Protein AF-A0A9D6ZZE9-F1 (afdb_monomer)

Secondary structure (DSSP, 8-state):
-PPP-EE-TTT--EE---HHHHT-TTTTS--SSHHHHHHHHHTTGGG-----HHHHH-EEE-TTT--EEE--HHHHHH-S---SSHHHHHHHHHHHHHHHHHHHHHHHHHHHS---TTT--------S-S--------

Sequence (138 aa):
MLPSNAKCHYCGNLFHRSPSELKRKDVKHAYCSRECYDRARRAGIAAQRQPVEWATENQIPCDYCGKLIHKTPSKLRDHKHHFCSAQCMGYFSRANNLSTLHEIRDDLIEQVNGTCQICTASQKSDNRRRTSRCASWG

Mean predicted aligned error: 17.86 Å

Structure (mmCIF, N/CA/C/O backbone):
data_AF-A0A9D6ZZE9-F1
#
_entry.id   AF-A0A9D6ZZE9-F1
#
loop_
_atom_site.group_PDB
_atom_site.id
_atom_site.type_symbol
_atom_site.label_atom_id
_atom_site.label_alt_id
_atom_site.label_comp_id
_atom_site.label_asym_id
_atom_site.label_entity_id
_atom_site.label_seq_id
_atom_site.pdbx_PDB_ins_code
_atom_site.Cartn_x
_atom_site.Cartn_y
_atom_site.Cartn_z
_atom_site.occupancy
_atom_site.B_iso_or_equiv
_atom_site.auth_seq_id
_atom_site.auth_comp_id
_atom_site.auth_asym_id
_atom_site.auth_atom_id
_atom_site.pdbx_PDB_model_num
ATOM 1 N N . MET A 1 1 ? -9.451 -0.517 39.971 1.00 69.44 1 MET A N 1
ATOM 2 C CA . MET A 1 1 ? -9.256 -1.023 38.592 1.00 69.44 1 MET A CA 1
ATOM 3 C C . MET A 1 1 ? -10.367 -0.452 37.728 1.00 69.44 1 MET A C 1
ATOM 5 O O . MET A 1 1 ? -11.501 -0.446 38.187 1.00 69.44 1 MET A O 1
ATOM 9 N N . LEU A 1 2 ? -10.056 0.089 36.548 1.00 79.88 2 LEU A N 1
ATOM 10 C CA . LEU A 1 2 ? -11.082 0.632 35.651 1.00 79.88 2 LEU A CA 1
ATOM 11 C C . LEU A 1 2 ? -11.777 -0.513 34.895 1.00 79.88 2 LEU A C 1
ATOM 13 O O . LEU A 1 2 ? -11.100 -1.479 34.531 1.00 79.88 2 LEU A O 1
ATOM 17 N N . PRO A 1 3 ? -13.098 -0.434 34.657 1.00 88.06 3 PRO A N 1
ATOM 18 C CA . PRO A 1 3 ? -13.817 -1.468 33.923 1.00 88.06 3 PRO A CA 1
ATOM 19 C C . PRO A 1 3 ? -13.323 -1.526 32.475 1.00 88.06 3 PRO A C 1
ATOM 21 O O . PRO A 1 3 ? -13.091 -0.498 31.843 1.00 88.06 3 PRO A O 1
ATOM 24 N N . SER A 1 4 ? -13.161 -2.729 31.930 1.00 90.19 4 SER A N 1
ATOM 25 C CA . SER A 1 4 ? -12.799 -2.870 30.518 1.00 90.19 4 SER A CA 1
ATOM 26 C C . SER A 1 4 ? -13.966 -2.444 29.629 1.00 90.19 4 SER A C 1
ATOM 28 O O . SER A 1 4 ? -15.103 -2.840 29.870 1.00 90.19 4 SER A O 1
ATOM 30 N N . ASN A 1 5 ? -13.685 -1.652 28.597 1.00 91.00 5 ASN A N 1
ATOM 31 C CA . ASN A 1 5 ? -14.695 -1.099 27.686 1.00 91.00 5 ASN A CA 1
ATOM 32 C C . ASN A 1 5 ? -14.287 -1.172 26.203 1.00 91.00 5 ASN A C 1
ATOM 34 O O . ASN A 1 5 ? -14.990 -0.650 25.342 1.00 91.00 5 ASN A O 1
ATOM 38 N N . ALA A 1 6 ? -13.160 -1.816 25.894 1.00 88.75 6 ALA A N 1
ATOM 39 C CA . ALA A 1 6 ? -12.682 -2.033 24.537 1.00 88.75 6 ALA A CA 1
ATOM 40 C C . ALA A 1 6 ? -12.082 -3.437 24.389 1.00 88.75 6 ALA A C 1
ATOM 42 O O . ALA A 1 6 ? -11.483 -3.981 25.319 1.00 88.75 6 ALA A O 1
ATOM 43 N N . LYS A 1 7 ? -12.210 -4.008 23.187 1.00 90.75 7 LYS A N 1
ATOM 44 C CA . LYS A 1 7 ? -11.599 -5.285 22.802 1.00 90.75 7 LYS A CA 1
ATOM 45 C C . LYS A 1 7 ? -10.433 -5.029 21.853 1.00 90.75 7 LYS A C 1
ATOM 47 O O . LYS A 1 7 ? -10.574 -4.285 20.883 1.00 90.75 7 LYS A O 1
ATOM 52 N N . CYS A 1 8 ? -9.278 -5.632 22.123 1.00 89.81 8 CYS A N 1
ATOM 53 C CA . CYS A 1 8 ? -8.119 -5.532 21.242 1.00 89.81 8 CYS A CA 1
ATOM 54 C C . CYS A 1 8 ? -8.393 -6.251 19.915 1.00 89.81 8 CYS A C 1
ATOM 56 O O . CYS A 1 8 ? -8.698 -7.441 19.904 1.00 89.81 8 CYS A O 1
ATOM 58 N N . HIS A 1 9 ? -8.218 -5.554 18.795 1.00 87.56 9 HIS A N 1
ATOM 59 C CA . HIS A 1 9 ? -8.451 -6.096 17.455 1.00 87.56 9 HIS A CA 1
ATOM 60 C C . HIS A 1 9 ? -7.388 -7.123 17.019 1.00 87.56 9 HIS A C 1
ATOM 62 O O . HIS A 1 9 ? -7.606 -7.871 16.076 1.00 87.56 9 HIS A O 1
ATOM 68 N N . TYR A 1 10 ? -6.235 -7.164 17.701 1.00 88.88 10 TYR A N 1
ATOM 69 C CA . TYR A 1 10 ? -5.158 -8.115 17.410 1.00 88.88 10 TYR A CA 1
ATOM 70 C C . TYR A 1 10 ? -5.242 -9.391 18.257 1.00 88.88 10 TYR A C 1
ATOM 72 O O . TYR A 1 10 ? -5.319 -10.483 17.712 1.00 88.88 10 TYR A O 1
ATOM 80 N N . CYS A 1 11 ? -5.217 -9.266 19.589 1.00 90.75 11 CYS A N 1
ATOM 81 C CA . CYS A 1 11 ? -5.169 -10.417 20.501 1.00 90.75 11 CYS A CA 1
ATOM 82 C C . CYS A 1 11 ? -6.511 -10.754 21.165 1.00 90.75 11 CYS A C 1
ATOM 84 O O . CYS A 1 11 ? -6.609 -11.768 21.843 1.00 90.75 11 CYS A O 1
ATOM 86 N N . G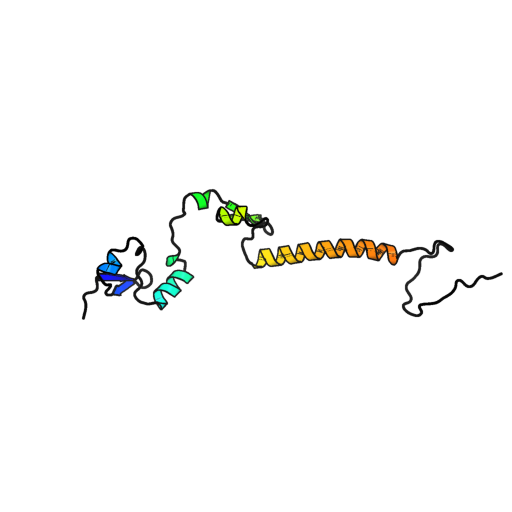LY A 1 12 ? -7.534 -9.906 21.026 1.00 88.44 12 GLY A N 1
ATOM 87 C CA . GLY A 1 12 ? -8.847 -10.125 21.637 1.00 88.44 12 GLY A CA 1
ATOM 88 C C . GLY A 1 12 ? -8.967 -9.745 23.116 1.00 88.44 12 GLY A C 1
ATOM 89 O O . GLY A 1 12 ? -10.084 -9.761 23.628 1.00 88.44 12 GLY A O 1
ATOM 90 N N . ASN A 1 13 ? -7.877 -9.356 23.788 1.00 93.56 13 ASN A N 1
ATOM 91 C CA . ASN A 1 13 ? -7.909 -8.978 25.205 1.00 93.56 13 ASN A CA 1
ATOM 92 C C . ASN A 1 13 ? -8.808 -7.763 25.466 1.00 93.56 13 ASN A C 1
ATOM 94 O O . ASN A 1 13 ? -8.817 -6.799 24.691 1.00 93.56 13 ASN A O 1
ATOM 98 N N . LEU A 1 14 ? -9.523 -7.805 26.590 1.00 92.50 14 LEU A N 1
ATOM 99 C CA . LEU A 1 14 ? -10.322 -6.692 27.092 1.00 92.50 14 LEU A CA 1
ATOM 100 C C . LEU A 1 14 ? -9.429 -5.691 27.828 1.00 92.50 14 LEU A C 1
ATOM 102 O O . LEU A 1 14 ? -8.529 -6.078 28.571 1.00 92.50 14 LEU A O 1
ATOM 106 N N . PHE A 1 15 ? -9.660 -4.403 27.588 1.00 92.94 15 PHE A N 1
ATOM 107 C CA . PHE A 1 15 ? -8.904 -3.326 28.221 1.00 92.94 15 PHE A CA 1
ATOM 108 C C . PHE A 1 15 ? -9.743 -2.048 28.342 1.00 92.94 15 PHE A C 1
ATOM 110 O O . PHE A 1 15 ? -10.815 -1.926 27.743 1.00 92.94 15 PHE A O 1
ATOM 117 N N . HIS A 1 16 ? -9.270 -1.097 29.147 1.00 92.56 16 HIS A N 1
ATOM 118 C CA . HIS A 1 16 ? -9.927 0.194 29.342 1.00 92.56 16 HIS A CA 1
ATOM 119 C C . HIS A 1 16 ? -9.355 1.269 28.401 1.00 92.56 16 HIS A C 1
ATOM 121 O O . HIS A 1 16 ? -8.139 1.419 28.270 1.00 92.56 16 HIS A O 1
ATOM 127 N N . ARG A 1 17 ? -10.246 2.054 27.798 1.00 89.19 17 ARG A N 1
ATOM 128 C CA . ARG A 1 17 ? -10.004 3.287 27.034 1.00 89.19 17 ARG A CA 1
ATOM 129 C C . ARG A 1 17 ? -10.789 4.429 27.662 1.00 89.19 17 ARG A C 1
ATOM 131 O O . ARG A 1 17 ? -11.880 4.221 28.189 1.00 89.19 17 ARG A O 1
ATOM 138 N N . SER A 1 18 ? -10.281 5.650 27.562 1.00 89.06 18 SER A N 1
ATOM 139 C CA . SER A 1 18 ? -11.055 6.810 28.008 1.00 89.06 18 SER A CA 1
ATOM 140 C C . SER A 1 18 ? -12.298 7.023 27.119 1.00 89.06 18 SER A C 1
ATOM 142 O O . SER A 1 18 ? -12.248 6.756 25.913 1.00 89.06 18 SER A O 1
ATOM 144 N N . PRO A 1 19 ? -13.418 7.550 27.654 1.00 87.12 19 PRO A N 1
ATOM 145 C CA . PRO A 1 19 ? -14.612 7.843 26.852 1.00 87.12 19 PRO A CA 1
ATOM 146 C C . PRO A 1 19 ? -14.334 8.765 25.656 1.00 87.12 19 PRO A C 1
ATOM 148 O O . PRO A 1 19 ? -14.941 8.617 24.597 1.00 87.12 19 PRO A O 1
ATOM 151 N N . SER A 1 20 ? -13.389 9.698 25.802 1.00 86.25 20 SER A N 1
ATOM 152 C CA . SER A 1 20 ? -12.961 10.604 24.731 1.00 86.25 20 SER A CA 1
ATOM 153 C C . SER A 1 20 ? -12.253 9.885 23.582 1.00 86.25 20 SER A C 1
ATOM 155 O O . SER A 1 20 ? -12.361 10.327 22.442 1.00 86.25 20 SER A O 1
ATOM 157 N N . GLU A 1 21 ? -11.547 8.782 23.851 1.00 83.94 21 GLU A N 1
ATOM 158 C CA . GLU A 1 21 ? -10.950 7.948 22.803 1.00 83.94 21 GLU A CA 1
ATOM 159 C C . GLU A 1 21 ? -12.009 7.136 22.060 1.00 83.94 21 GLU A C 1
ATOM 161 O O . GLU A 1 21 ? -11.971 7.080 20.837 1.00 83.94 21 GLU A O 1
ATOM 166 N N . LEU A 1 22 ? -12.984 6.562 22.771 1.00 82.00 22 LEU A N 1
ATOM 167 C CA . LEU A 1 22 ? -14.057 5.773 22.151 1.00 82.00 22 LEU A CA 1
ATOM 168 C C . LEU A 1 22 ? -14.957 6.603 21.228 1.00 82.00 22 LEU A C 1
ATOM 170 O O . LEU A 1 22 ? -15.498 6.081 20.258 1.00 82.00 22 LEU A O 1
ATOM 174 N N . LYS A 1 23 ? -15.111 7.900 21.511 1.00 81.94 23 LYS A N 1
ATOM 175 C CA . LYS A 1 23 ? -15.911 8.820 20.690 1.00 81.94 23 LYS A CA 1
ATOM 176 C C . LYS A 1 23 ? -15.247 9.203 19.367 1.00 81.94 23 LYS A C 1
ATOM 178 O O . LYS A 1 23 ? -15.911 9.812 18.525 1.00 81.94 23 LYS A O 1
ATOM 183 N N . ARG A 1 24 ? -13.956 8.911 19.166 1.00 77.94 24 ARG A N 1
ATOM 184 C CA . ARG A 1 24 ? -13.294 9.308 17.922 1.00 77.94 24 ARG A CA 1
ATOM 185 C C . ARG A 1 24 ? -13.684 8.355 16.788 1.00 77.94 24 ARG A C 1
ATOM 187 O O . ARG A 1 24 ? -13.570 7.137 16.906 1.00 77.94 24 ARG A O 1
ATOM 194 N N . LYS A 1 25 ? -14.153 8.920 15.672 1.00 63.44 25 LYS A N 1
ATOM 195 C CA . LYS A 1 25 ? -14.656 8.170 14.501 1.00 63.44 25 LYS A CA 1
ATOM 196 C C . LYS A 1 25 ? -13.582 7.303 13.820 1.00 63.44 25 LYS A C 1
ATOM 198 O O . LYS A 1 25 ?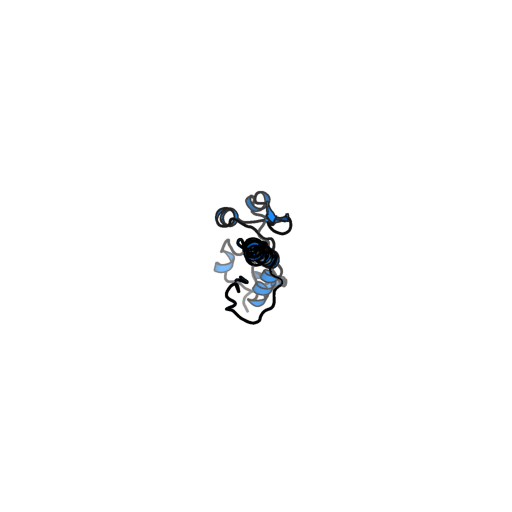 -13.909 6.411 13.044 1.00 63.44 25 LYS A O 1
ATOM 203 N N . ASP A 1 26 ? -12.311 7.567 14.100 1.00 63.59 26 ASP A N 1
ATOM 204 C CA . ASP A 1 26 ? -11.125 6.879 13.586 1.00 63.59 26 ASP A CA 1
ATOM 205 C C . ASP A 1 26 ? -10.726 5.626 14.388 1.00 63.59 26 ASP A C 1
ATOM 207 O O . ASP A 1 26 ? -9.875 4.863 13.924 1.00 63.59 26 ASP A O 1
ATOM 211 N N . VAL A 1 27 ? -11.367 5.326 15.529 1.00 62.78 27 VAL A N 1
ATOM 212 C CA . VAL A 1 27 ? -11.098 4.093 16.300 1.00 62.78 27 VAL A CA 1
ATOM 213 C C . VAL A 1 27 ? -11.816 2.884 15.683 1.00 62.78 27 VAL A C 1
ATOM 215 O O . VAL A 1 27 ? -12.545 2.157 16.348 1.00 62.78 27 VAL A O 1
ATOM 218 N N . LYS A 1 28 ? -11.600 2.628 14.386 1.00 67.12 28 LYS A N 1
ATOM 219 C CA . LYS A 1 28 ? -12.022 1.361 13.755 1.00 67.12 28 LYS A CA 1
ATOM 220 C C . LYS A 1 28 ? -11.285 0.158 14.348 1.00 67.12 28 LYS A C 1
ATOM 222 O O . LYS A 1 28 ? -11.833 -0.938 14.384 1.00 67.12 28 LYS A O 1
ATOM 227 N N . HIS A 1 29 ? -10.059 0.362 14.839 1.00 75.44 29 HIS A N 1
ATOM 228 C CA . HIS A 1 29 ? -9.238 -0.698 15.418 1.00 75.44 29 HIS A CA 1
ATOM 229 C C . HIS A 1 29 ? -8.593 -0.238 16.729 1.00 75.44 29 HIS A C 1
ATOM 231 O O . HIS A 1 29 ? -7.670 0.577 16.736 1.00 75.44 29 HIS A O 1
ATOM 237 N N . ALA A 1 30 ? -9.075 -0.779 17.848 1.00 87.31 30 ALA A N 1
ATOM 238 C CA . ALA A 1 30 ? -8.504 -0.555 19.171 1.00 87.31 30 ALA A CA 1
ATOM 239 C C . ALA A 1 30 ? -7.446 -1.625 19.488 1.00 87.31 30 ALA A C 1
ATOM 241 O O . ALA A 1 30 ? -7.667 -2.815 19.268 1.00 87.31 30 ALA A O 1
ATOM 242 N N . TYR A 1 31 ? -6.307 -1.211 20.049 1.00 90.69 31 TYR A N 1
ATOM 243 C CA . TYR A 1 31 ? -5.229 -2.111 20.472 1.00 90.69 31 TYR A CA 1
ATOM 244 C C . TYR A 1 31 ? -4.893 -1.879 21.943 1.00 90.69 31 TYR A C 1
ATOM 246 O O . TYR A 1 31 ? -4.833 -0.724 22.376 1.00 90.69 31 TYR A O 1
ATOM 254 N N . CYS A 1 32 ? -4.675 -2.969 22.686 1.00 91.88 32 CYS A N 1
ATOM 255 C CA . CYS A 1 32 ? -4.356 -2.927 24.116 1.00 91.88 32 CYS A CA 1
ATOM 256 C C . CYS A 1 32 ? -2.906 -2.510 24.402 1.00 91.88 32 CYS A C 1
ATOM 258 O O . CYS A 1 32 ? -2.596 -2.102 25.513 1.00 91.88 32 CYS A O 1
ATOM 260 N N . SER A 1 33 ? -2.013 -2.613 23.413 1.00 92.31 33 SER A N 1
ATOM 261 C CA . SER A 1 33 ? -0.611 -2.214 23.534 1.00 92.31 33 SER A CA 1
ATOM 262 C C . SER A 1 33 ? -0.038 -1.767 22.192 1.00 92.31 33 SER A C 1
ATOM 264 O O . SER A 1 33 ? -0.567 -2.092 21.121 1.00 92.31 33 SER A O 1
ATOM 266 N N . ARG A 1 34 ? 1.088 -1.045 22.252 1.00 91.19 34 ARG A N 1
ATOM 267 C CA . ARG A 1 34 ? 1.855 -0.663 21.062 1.00 91.19 34 ARG A CA 1
ATOM 268 C C . ARG A 1 34 ? 2.322 -1.886 20.271 1.00 91.19 34 ARG A C 1
ATOM 270 O O . ARG A 1 34 ? 2.247 -1.885 19.048 1.00 91.19 34 ARG A O 1
ATOM 277 N N . GLU A 1 35 ? 2.708 -2.952 20.961 1.00 94.19 35 GLU A N 1
ATOM 278 C CA . GLU A 1 35 ? 3.109 -4.205 20.320 1.00 94.19 35 GLU A CA 1
ATOM 279 C C . GLU A 1 35 ? 1.973 -4.845 19.520 1.00 94.19 35 GLU A C 1
ATOM 281 O O . GLU A 1 35 ? 2.188 -5.276 18.389 1.00 94.19 35 GLU A O 1
ATOM 286 N N . CYS A 1 36 ? 0.754 -4.877 20.071 1.00 91.75 36 CYS A N 1
ATOM 287 C CA . CYS A 1 36 ? -0.413 -5.395 19.356 1.00 91.75 36 CYS A CA 1
ATOM 288 C C . CYS A 1 36 ? -0.714 -4.571 18.100 1.00 91.75 36 CYS A C 1
ATOM 290 O O . CYS A 1 36 ? -1.022 -5.146 17.058 1.00 91.75 36 CYS A O 1
ATOM 292 N N . TYR A 1 37 ? -0.572 -3.244 18.173 1.00 89.62 37 TYR A N 1
ATOM 293 C CA . TYR A 1 37 ? -0.682 -2.376 17.000 1.00 89.62 37 TYR A CA 1
ATOM 294 C C . TYR A 1 37 ? 0.382 -2.706 15.943 1.00 89.62 37 TYR A C 1
ATOM 296 O O . TYR A 1 37 ? 0.060 -2.876 14.767 1.00 89.62 37 TYR A O 1
ATOM 304 N N . ASP A 1 38 ? 1.647 -2.840 16.346 1.00 90.00 38 ASP A N 1
ATOM 305 C CA . ASP A 1 38 ? 2.742 -3.110 15.413 1.00 90.00 38 ASP A CA 1
ATOM 306 C C . ASP A 1 38 ? 2.626 -4.490 14.757 1.00 90.00 38 ASP A C 1
ATOM 308 O O . ASP A 1 38 ? 2.848 -4.615 13.549 1.00 90.00 38 ASP A O 1
ATOM 312 N N . ARG A 1 39 ? 2.209 -5.512 15.513 1.00 88.25 39 ARG A N 1
ATOM 313 C CA . ARG A 1 39 ? 1.927 -6.844 14.962 1.00 88.25 39 ARG A CA 1
ATOM 314 C C . ARG A 1 39 ? 0.725 -6.821 14.022 1.00 88.25 39 ARG A C 1
ATOM 316 O O . ARG A 1 39 ? 0.829 -7.346 12.918 1.00 88.25 39 ARG A O 1
ATOM 323 N N . ALA A 1 40 ? -0.366 -6.149 14.392 1.00 86.75 40 ALA A N 1
ATOM 324 C CA . ALA A 1 40 ? -1.528 -5.989 13.518 1.00 86.75 40 ALA A CA 1
ATOM 325 C C . ALA A 1 40 ? -1.187 -5.257 12.215 1.00 86.75 40 ALA A C 1
ATOM 327 O O . ALA A 1 40 ? -1.690 -5.618 11.153 1.00 86.75 40 ALA A O 1
ATOM 328 N N . ARG A 1 41 ? -0.310 -4.249 12.274 1.00 84.75 41 ARG A N 1
ATOM 329 C CA . ARG A 1 41 ? 0.187 -3.531 11.095 1.00 84.75 41 ARG A CA 1
ATOM 330 C C . ARG A 1 41 ? 1.000 -4.438 10.176 1.00 84.75 41 ARG A C 1
ATOM 332 O O . ARG A 1 41 ? 0.768 -4.421 8.972 1.00 84.75 41 ARG A O 1
ATOM 339 N N . ARG A 1 42 ? 1.915 -5.243 10.726 1.00 81.94 42 ARG A N 1
ATOM 340 C CA . ARG A 1 42 ? 2.727 -6.196 9.942 1.00 81.94 42 ARG A CA 1
ATOM 341 C C . ARG A 1 42 ? 1.891 -7.331 9.353 1.00 81.94 42 ARG A C 1
ATOM 343 O O . ARG A 1 42 ? 2.123 -7.715 8.217 1.00 81.94 42 ARG A O 1
ATOM 350 N N . ALA A 1 43 ? 0.910 -7.824 10.105 1.00 79.50 43 ALA A N 1
ATOM 351 C CA . ALA A 1 43 ? -0.012 -8.870 9.669 1.00 79.50 43 ALA A CA 1
ATOM 352 C C . ALA A 1 43 ? -1.085 -8.370 8.681 1.00 79.50 43 ALA A C 1
ATOM 354 O O . ALA A 1 43 ? -1.953 -9.138 8.282 1.00 79.50 43 ALA A O 1
ATOM 355 N N . GLY A 1 44 ? -1.092 -7.078 8.328 1.00 77.69 44 GLY A N 1
ATOM 356 C CA . GLY A 1 44 ? -2.097 -6.490 7.439 1.00 77.69 44 GLY A CA 1
ATOM 357 C C . GLY A 1 44 ? -3.486 -6.309 8.066 1.00 77.69 44 GLY A C 1
ATOM 358 O O .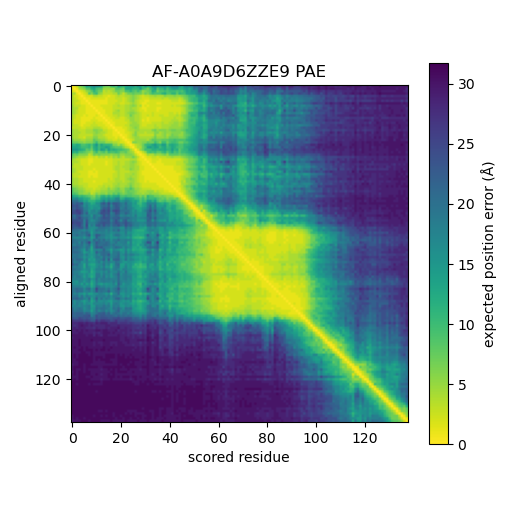 GLY A 1 44 ? -4.363 -5.742 7.428 1.00 77.69 44 GLY A O 1
ATOM 359 N N . ILE A 1 45 ? -3.690 -6.699 9.328 1.00 75.12 45 ILE A N 1
ATOM 360 C CA . ILE A 1 45 ? -4.956 -6.556 10.068 1.00 75.12 45 ILE A CA 1
ATOM 361 C C . ILE A 1 45 ? -5.307 -5.075 10.266 1.00 75.12 45 ILE A C 1
ATOM 363 O O . ILE A 1 45 ? -6.446 -4.674 10.059 1.00 75.12 45 ILE A O 1
ATOM 367 N N . ALA A 1 46 ? -4.320 -4.238 10.609 1.00 64.12 46 ALA A N 1
ATOM 368 C CA . ALA A 1 46 ? -4.521 -2.788 10.724 1.00 64.12 46 ALA A CA 1
ATOM 369 C C . ALA A 1 46 ? -4.693 -2.100 9.356 1.00 64.12 46 ALA A C 1
ATOM 371 O O . ALA A 1 46 ? -5.105 -0.943 9.288 1.00 64.12 46 ALA A O 1
ATOM 372 N N . ALA A 1 47 ? -4.326 -2.801 8.280 1.00 59.88 47 ALA A N 1
ATOM 373 C CA . ALA A 1 47 ? -4.391 -2.338 6.904 1.00 59.88 47 ALA A CA 1
ATOM 374 C C . ALA A 1 47 ? -5.599 -2.902 6.143 1.00 59.88 47 ALA A C 1
ATOM 376 O O . ALA A 1 47 ? -5.725 -2.583 4.961 1.00 59.88 47 ALA A O 1
ATOM 377 N N . GLN A 1 48 ? -6.502 -3.656 6.798 1.00 57.47 48 GLN A N 1
ATOM 378 C CA . GLN A 1 48 ? -7.839 -3.985 6.284 1.00 57.47 48 GLN A CA 1
ATOM 379 C C . GLN A 1 48 ? -8.694 -2.709 6.200 1.00 57.47 48 GLN A C 1
ATOM 381 O O . GLN A 1 48 ? -9.724 -2.539 6.849 1.00 57.47 48 GLN A O 1
ATOM 386 N N . ARG A 1 49 ? -8.245 -1.758 5.384 1.00 54.75 49 ARG A N 1
ATOM 387 C 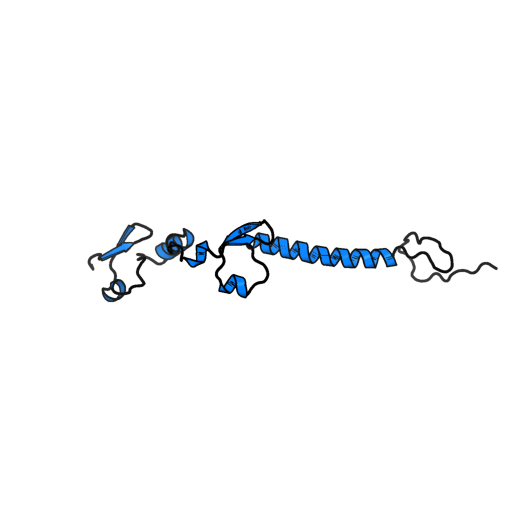CA . ARG A 1 49 ? -9.118 -0.777 4.768 1.00 54.75 49 ARG A CA 1
ATOM 388 C C . ARG A 1 49 ? -9.963 -1.571 3.786 1.00 54.75 49 ARG A C 1
ATOM 390 O O . ARG A 1 49 ? -9.415 -2.361 3.019 1.00 54.75 49 ARG A O 1
ATOM 397 N N . GLN A 1 50 ? -11.279 -1.377 3.814 1.00 52.94 50 GLN A N 1
ATOM 398 C CA . GLN A 1 50 ? -12.081 -1.811 2.677 1.00 52.94 50 GLN A CA 1
ATOM 399 C C . GLN A 1 50 ? -11.439 -1.251 1.401 1.00 52.94 50 GLN A C 1
ATOM 401 O O . GLN A 1 50 ? -10.942 -0.115 1.457 1.00 52.94 50 GLN A O 1
ATOM 406 N N . PRO A 1 51 ? -11.392 -2.028 0.303 1.00 51.66 51 PRO A N 1
ATOM 407 C CA . PRO A 1 51 ? -10.949 -1.513 -0.979 1.00 51.66 51 PRO A CA 1
ATOM 408 C C . PRO A 1 51 ? -11.724 -0.230 -1.247 1.00 51.66 51 PRO A C 1
ATOM 410 O O . PRO A 1 51 ? -12.946 -0.230 -1.357 1.00 51.66 51 PRO A O 1
ATOM 413 N N . VAL A 1 52 ? -11.010 0.886 -1.235 1.00 58.22 52 VAL A N 1
ATOM 414 C CA . VAL A 1 52 ? -11.549 2.152 -1.712 1.00 58.22 52 VAL A CA 1
ATOM 415 C C . VAL A 1 52 ? -11.831 1.957 -3.194 1.00 58.22 52 VAL A C 1
ATOM 417 O O . VAL A 1 52 ? -11.024 1.342 -3.879 1.00 58.22 52 VAL A O 1
ATOM 420 N N . GLU A 1 53 ? -12.980 2.418 -3.668 1.00 54.84 53 GLU A N 1
ATOM 421 C CA . GLU A 1 53 ? -13.524 2.106 -4.999 1.00 54.84 53 GLU A CA 1
ATOM 422 C C . GLU A 1 53 ? -12.502 2.318 -6.135 1.00 54.84 53 GLU A C 1
ATOM 424 O O . GLU A 1 53 ? -12.335 1.462 -7.002 1.00 54.84 53 GLU A O 1
ATOM 429 N N . TRP A 1 54 ? -11.684 3.373 -6.033 1.00 57.75 54 TRP A N 1
ATOM 430 C CA . TRP A 1 54 ? -10.601 3.667 -6.979 1.00 57.75 54 TRP A CA 1
ATOM 431 C C . TRP A 1 54 ? -9.495 2.601 -7.035 1.00 57.75 54 TRP A C 1
ATOM 433 O O . TRP A 1 54 ? -8.766 2.524 -8.023 1.00 57.75 54 TRP A O 1
ATOM 443 N N . ALA A 1 55 ? -9.304 1.794 -5.988 1.00 57.88 55 ALA A N 1
ATOM 444 C CA . ALA A 1 55 ? -8.262 0.772 -5.962 1.00 57.88 55 ALA A CA 1
ATOM 445 C C . ALA A 1 55 ? -8.526 -0.297 -7.024 1.00 57.88 55 ALA A C 1
ATOM 447 O O . ALA A 1 55 ? -7.576 -0.755 -7.650 1.00 57.88 55 ALA A O 1
ATOM 448 N N . THR A 1 56 ? -9.787 -0.646 -7.277 1.00 61.41 56 THR A N 1
ATOM 449 C CA . THR A 1 56 ? -10.157 -1.645 -8.288 1.00 61.41 56 THR A CA 1
ATOM 450 C C . THR A 1 56 ? -9.882 -1.148 -9.709 1.00 61.41 56 THR A C 1
ATOM 452 O O . THR A 1 56 ? -9.419 -1.928 -10.535 1.00 61.41 56 THR A O 1
ATOM 455 N N . GLU A 1 57 ? -10.091 0.145 -9.967 1.00 69.56 57 GLU A N 1
ATOM 456 C CA . GLU A 1 57 ? -9.920 0.780 -11.284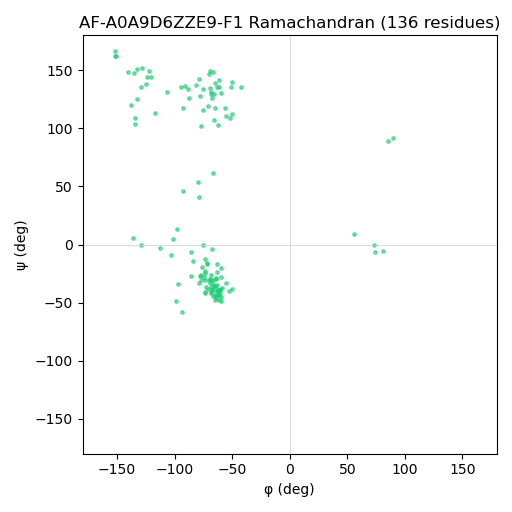 1.00 69.56 57 GLU A CA 1
ATOM 457 C C . GLU A 1 57 ? -8.446 1.030 -11.654 1.00 69.56 57 GLU A C 1
ATOM 459 O O . GLU A 1 57 ? -8.063 0.948 -12.816 1.00 69.56 57 GLU A O 1
ATOM 464 N N . ASN A 1 58 ? -7.575 1.261 -10.667 1.00 76.69 58 ASN A N 1
ATOM 465 C CA . ASN A 1 58 ? -6.166 1.615 -10.889 1.00 76.69 58 ASN A CA 1
ATOM 466 C C . ASN A 1 58 ? -5.223 0.396 -10.900 1.00 76.69 58 ASN A C 1
ATOM 468 O O . ASN A 1 58 ? -4.171 0.397 -10.243 1.00 76.69 58 ASN A O 1
ATOM 472 N N . GLN A 1 59 ? -5.614 -0.658 -11.621 1.00 85.25 59 GLN A N 1
ATOM 473 C CA . GLN A 1 59 ? -4.744 -1.799 -11.903 1.00 85.25 59 GLN A CA 1
ATOM 474 C C . GLN A 1 59 ? -3.924 -1.547 -13.161 1.00 85.25 59 GLN A C 1
ATOM 476 O O . GLN A 1 59 ? -4.463 -1.286 -14.231 1.00 85.25 59 GLN A O 1
ATOM 481 N N . ILE A 1 60 ? -2.611 -1.680 -13.035 1.00 89.06 60 ILE A N 1
ATOM 482 C CA . ILE A 1 60 ? -1.678 -1.562 -14.152 1.00 89.06 60 ILE A CA 1
ATOM 483 C C . ILE A 1 60 ? -0.681 -2.723 -14.125 1.00 89.06 60 ILE A C 1
ATOM 485 O O . ILE A 1 60 ? -0.394 -3.257 -13.048 1.00 89.06 60 ILE A O 1
ATOM 489 N N . PRO A 1 61 ? -0.144 -3.153 -15.275 1.00 92.50 61 PRO A N 1
ATOM 490 C CA . PRO A 1 61 ? 0.903 -4.163 -15.302 1.00 92.50 61 PRO A CA 1
ATOM 491 C C . PRO A 1 61 ? 2.214 -3.596 -14.741 1.00 92.50 61 PRO A C 1
ATOM 493 O O . PRO A 1 61 ? 2.534 -2.423 -14.905 1.00 92.50 61 PRO A O 1
ATOM 496 N N . CYS A 1 62 ? 3.000 -4.443 -14.084 1.00 92.38 62 CYS A N 1
ATOM 497 C CA . CYS A 1 62 ? 4.368 -4.113 -13.707 1.00 92.38 62 CYS A CA 1
ATOM 498 C C . CYS A 1 62 ? 5.261 -4.004 -14.953 1.00 92.38 62 CYS A C 1
ATOM 500 O O . CYS A 1 62 ? 5.357 -4.974 -15.701 1.00 92.38 62 CYS A O 1
ATOM 502 N N . ASP A 1 63 ? 6.015 -2.910 -15.095 1.00 92.12 63 ASP A N 1
ATOM 503 C CA . ASP A 1 63 ? 6.905 -2.658 -16.247 1.00 92.12 63 ASP A CA 1
ATOM 504 C C . ASP A 1 63 ? 8.004 -3.716 -16.455 1.00 92.12 63 ASP A C 1
ATOM 506 O O . ASP A 1 63 ? 8.569 -3.814 -17.537 1.00 92.12 63 ASP A O 1
ATOM 510 N N . TYR A 1 64 ? 8.338 -4.500 -15.424 1.00 91.38 64 TYR A N 1
ATOM 511 C CA . TYR A 1 64 ? 9.364 -5.542 -15.521 1.00 91.38 64 TYR A CA 1
ATOM 512 C C . TYR A 1 64 ? 8.784 -6.947 -15.729 1.00 91.38 64 TYR A C 1
ATOM 514 O O . TYR A 1 64 ? 9.252 -7.683 -16.587 1.00 91.38 64 TYR A O 1
ATOM 522 N N . CYS A 1 65 ? 7.793 -7.351 -14.924 1.00 92.12 65 CYS A N 1
ATOM 523 C CA . CYS A 1 65 ? 7.287 -8.732 -14.927 1.00 92.12 65 CYS A CA 1
ATOM 524 C C . CYS A 1 65 ? 5.851 -8.892 -15.445 1.00 92.12 65 CYS A C 1
ATOM 526 O O . CYS A 1 65 ? 5.341 -10.010 -15.457 1.00 92.12 65 CYS A O 1
ATOM 528 N N . GLY A 1 66 ? 5.162 -7.803 -15.792 1.00 91.00 66 GLY A N 1
ATOM 529 C CA . GLY A 1 66 ? 3.797 -7.823 -16.330 1.00 91.00 66 GLY A CA 1
ATOM 530 C C . GLY A 1 66 ? 2.683 -8.117 -15.318 1.00 91.00 66 GLY A C 1
ATOM 531 O O . GLY A 1 66 ? 1.510 -8.002 -15.660 1.00 91.00 66 GLY A O 1
ATOM 532 N N . LYS A 1 67 ? 3.002 -8.459 -14.061 1.00 90.75 67 LYS A N 1
ATOM 533 C CA . LYS A 1 67 ? 1.984 -8.730 -13.028 1.00 90.75 67 LYS A CA 1
ATOM 534 C C . LYS A 1 67 ? 1.117 -7.500 -12.766 1.00 90.75 67 LYS A C 1
ATOM 536 O O . LYS A 1 67 ? 1.660 -6.412 -12.579 1.00 90.75 67 LYS A O 1
ATOM 541 N N . LEU A 1 68 ? -0.199 -7.693 -12.679 1.00 89.88 68 LEU A N 1
ATOM 542 C CA . LEU A 1 68 ? -1.140 -6.633 -12.324 1.00 89.88 68 LEU A CA 1
ATOM 543 C C . LEU A 1 68 ? -0.910 -6.167 -10.887 1.00 89.88 68 LEU A C 1
ATOM 545 O O . LEU A 1 68 ? -0.817 -6.971 -9.956 1.00 89.88 68 LEU A O 1
ATOM 549 N N . ILE A 1 69 ? -0.795 -4.853 -10.724 1.00 89.50 69 ILE A N 1
ATOM 550 C CA . ILE A 1 69 ? -0.587 -4.198 -9.441 1.00 89.50 69 ILE A CA 1
ATOM 551 C C . ILE A 1 69 ? -1.490 -2.990 -9.298 1.00 89.50 69 ILE A C 1
ATOM 553 O O . ILE A 1 69 ? -1.759 -2.266 -10.250 1.00 89.50 69 ILE A O 1
ATOM 557 N N . HIS A 1 70 ? -1.885 -2.735 -8.058 1.00 87.31 70 HIS A N 1
ATOM 558 C CA . HIS A 1 70 ? -2.625 -1.538 -7.704 1.00 87.31 70 HIS A CA 1
ATOM 559 C C . HIS A 1 70 ? -1.662 -0.404 -7.357 1.00 87.31 70 HIS A C 1
ATOM 561 O O . HIS A 1 70 ? -0.724 -0.582 -6.565 1.00 87.31 70 HIS A O 1
ATOM 567 N N . LYS A 1 71 ? -1.918 0.783 -7.907 1.00 84.56 71 LYS A N 1
ATOM 568 C CA . LYS A 1 71 ? -1.240 2.026 -7.519 1.00 84.56 71 LYS A CA 1
ATOM 569 C C . LYS A 1 71 ? -2.269 3.101 -7.204 1.00 84.56 71 LYS A C 1
ATOM 571 O O . LYS A 1 71 ? -3.384 3.087 -7.705 1.00 84.56 71 LYS A O 1
ATOM 576 N N . THR A 1 72 ? -1.898 4.035 -6.334 1.00 83.50 72 THR A N 1
ATOM 577 C CA . THR A 1 72 ? -2.723 5.222 -6.098 1.00 83.50 72 THR A CA 1
ATOM 578 C C . THR A 1 72 ? -2.698 6.123 -7.339 1.00 83.50 72 THR A C 1
ATOM 580 O O . THR A 1 72 ? -1.655 6.188 -7.995 1.00 83.50 72 THR A O 1
ATOM 583 N N . PRO A 1 73 ? -3.769 6.888 -7.627 1.00 84.31 73 PRO A N 1
ATOM 584 C CA . PRO A 1 73 ? -3.802 7.819 -8.758 1.00 84.31 73 PRO A CA 1
ATOM 585 C C . PRO A 1 73 ? -2.618 8.792 -8.773 1.00 84.31 73 PRO A C 1
ATOM 587 O O . PRO A 1 73 ? -2.004 9.024 -9.810 1.00 84.31 73 PRO A O 1
ATOM 590 N N . SER A 1 74 ? -2.220 9.304 -7.601 1.00 85.44 74 SER A N 1
ATOM 591 C CA . SER A 1 74 ? -1.032 10.158 -7.495 1.00 85.44 74 SER A CA 1
ATOM 592 C C . SER A 1 74 ? 0.234 9.434 -7.948 1.00 85.44 74 SER A C 1
ATOM 594 O O . SER A 1 74 ? 1.032 10.000 -8.678 1.00 85.44 74 SER A O 1
ATOM 596 N N . LYS A 1 75 ? 0.407 8.157 -7.585 1.00 85.88 75 LYS A N 1
ATOM 597 C CA . LYS A 1 75 ? 1.583 7.384 -7.996 1.00 85.88 75 LYS A CA 1
ATOM 598 C C . LYS A 1 75 ? 1.601 7.058 -9.484 1.00 85.88 75 LYS A C 1
ATOM 600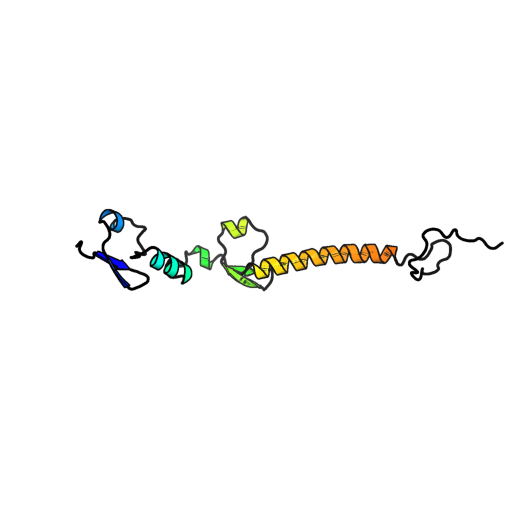 O O . LYS A 1 75 ? 2.698 6.952 -10.015 1.00 85.88 75 LYS A O 1
ATOM 605 N N . LEU A 1 76 ? 0.438 6.909 -10.117 1.00 87.50 76 LEU A N 1
ATOM 606 C CA . LEU A 1 76 ? 0.324 6.746 -11.569 1.00 87.50 76 LEU A CA 1
ATOM 607 C C . LEU A 1 76 ? 0.718 8.021 -12.317 1.00 87.50 76 LEU A C 1
ATOM 609 O O . LEU A 1 76 ? 1.401 7.956 -13.328 1.00 87.50 76 LEU A O 1
ATOM 613 N N . ARG A 1 77 ? 0.337 9.188 -11.792 1.00 87.38 77 ARG A N 1
ATOM 614 C CA . ARG A 1 77 ? 0.693 10.478 -12.394 1.00 87.38 77 ARG A CA 1
ATOM 615 C C . ARG A 1 77 ? 2.163 10.848 -12.183 1.00 87.38 77 ARG A C 1
ATOM 617 O O . ARG A 1 77 ? 2.790 11.388 -13.086 1.00 87.38 77 ARG A O 1
ATOM 624 N N . ASP A 1 78 ? 2.703 10.588 -10.993 1.00 90.75 78 ASP A N 1
ATOM 625 C CA . ASP A 1 78 ? 4.016 11.110 -10.592 1.00 90.75 78 ASP A CA 1
ATOM 626 C C . ASP A 1 78 ? 5.196 10.243 -11.085 1.00 90.75 78 ASP A C 1
ATOM 628 O O . ASP A 1 78 ? 6.348 10.671 -11.022 1.00 90.75 78 ASP A O 1
ATOM 632 N N . HIS A 1 79 ? 4.948 9.012 -11.546 1.00 88.94 79 HIS A N 1
ATOM 633 C CA . HIS A 1 79 ? 5.999 8.084 -11.965 1.00 88.94 79 HIS A CA 1
ATOM 634 C C . HIS A 1 79 ? 5.722 7.511 -13.353 1.00 88.94 79 HIS A C 1
ATOM 636 O O . HIS A 1 79 ? 4.628 7.043 -13.619 1.00 88.94 79 HIS A O 1
ATOM 642 N N . LYS A 1 80 ? 6.754 7.467 -14.203 1.00 88.44 80 LYS A N 1
ATOM 643 C CA . LYS A 1 80 ? 6.679 6.865 -15.544 1.00 88.44 80 LYS A CA 1
ATOM 644 C C . LYS A 1 80 ? 6.649 5.331 -15.524 1.00 88.44 80 LYS A C 1
ATOM 646 O O . LYS A 1 80 ? 6.081 4.727 -16.420 1.00 88.44 80 LYS A O 1
ATOM 651 N N . HIS A 1 81 ? 7.291 4.722 -14.525 1.00 91.50 81 HIS A N 1
ATOM 652 C CA . HIS A 1 81 ? 7.425 3.270 -14.397 1.00 91.50 81 HIS A CA 1
ATOM 653 C C . HIS A 1 81 ? 6.891 2.781 -13.054 1.00 91.50 81 HIS A C 1
ATOM 655 O O . HIS A 1 81 ? 7.063 3.425 -12.009 1.00 91.50 81 HIS A O 1
ATOM 661 N N . HIS A 1 82 ? 6.285 1.601 -13.067 1.00 93.44 82 HIS A N 1
ATOM 662 C CA . HIS A 1 82 ? 5.565 1.020 -11.954 1.00 93.44 82 HIS A CA 1
ATOM 663 C C . HIS A 1 82 ? 5.954 -0.441 -11.724 1.00 93.44 82 HIS A C 1
ATOM 665 O O . HIS A 1 82 ? 5.847 -1.322 -12.573 1.00 93.44 82 HIS A O 1
ATOM 671 N N . PHE A 1 83 ? 6.373 -0.723 -10.491 1.00 94.00 83 PHE A N 1
ATOM 672 C CA . PHE A 1 83 ? 6.902 -2.033 -10.128 1.00 94.00 83 PHE A CA 1
ATOM 673 C C . PHE A 1 83 ? 6.094 -2.695 -9.018 1.00 94.00 83 PHE A C 1
ATOM 675 O O . PHE A 1 83 ? 5.621 -2.024 -8.087 1.00 94.00 83 PHE A O 1
ATOM 682 N N . CYS A 1 84 ? 5.968 -4.023 -9.104 1.00 90.38 84 CYS A N 1
ATOM 683 C CA . CYS A 1 84 ? 5.331 -4.833 -8.068 1.00 90.38 84 CYS A CA 1
ATOM 684 C C . CYS A 1 84 ? 6.204 -4.985 -6.819 1.00 90.38 84 CYS A C 1
ATOM 686 O O . CYS A 1 84 ? 5.684 -5.205 -5.730 1.00 90.38 84 CYS A O 1
ATOM 688 N N . SER A 1 85 ? 7.525 -4.844 -6.958 1.00 90.88 85 SER A N 1
ATOM 689 C CA . SER A 1 85 ? 8.482 -4.942 -5.859 1.00 90.88 85 SER A CA 1
ATOM 690 C C . SER A 1 85 ? 9.737 -4.108 -6.123 1.00 90.88 85 SER A C 1
ATOM 692 O O . SER A 1 85 ? 10.050 -3.769 -7.267 1.00 90.88 85 SER A O 1
ATOM 694 N N . ALA A 1 86 ? 10.493 -3.823 -5.059 1.00 90.31 86 ALA A N 1
ATOM 695 C CA . ALA A 1 86 ? 11.810 -3.190 -5.161 1.00 90.31 86 ALA A CA 1
ATOM 696 C C . ALA A 1 86 ? 12.799 -4.028 -5.995 1.00 90.31 86 ALA A C 1
ATOM 698 O O . ALA A 1 86 ? 13.671 -3.479 -6.658 1.00 90.31 86 ALA A O 1
ATOM 699 N N . GLN A 1 87 ? 12.628 -5.354 -6.021 1.00 93.25 87 GLN A N 1
ATOM 700 C CA . GLN A 1 87 ? 13.433 -6.245 -6.860 1.00 93.25 87 GLN A CA 1
ATOM 701 C C . GLN A 1 87 ? 13.185 -5.989 -8.350 1.00 93.25 87 GLN A C 1
ATOM 703 O O . GLN A 1 87 ? 14.140 -5.818 -9.098 1.00 93.25 87 GLN A O 1
ATOM 708 N N . CYS A 1 88 ? 11.918 -5.895 -8.773 1.00 92.19 88 CYS A N 1
ATOM 709 C CA . CYS A 1 88 ? 11.562 -5.598 -10.165 1.00 92.19 88 CYS A CA 1
ATOM 710 C C . CYS A 1 88 ? 12.099 -4.237 -10.618 1.00 92.19 88 CYS A C 1
ATOM 712 O O . CYS A 1 88 ? 12.613 -4.123 -11.725 1.00 92.19 88 CYS A O 1
ATOM 714 N N . MET A 1 89 ? 12.047 -3.234 -9.737 1.00 92.31 89 MET A N 1
ATOM 715 C CA . MET A 1 89 ? 12.677 -1.935 -9.982 1.00 92.31 89 MET A CA 1
ATOM 716 C C . MET A 1 89 ? 14.192 -2.080 -10.187 1.00 92.31 89 MET A C 1
ATOM 718 O O . MET A 1 89 ? 14.729 -1.578 -11.167 1.00 92.31 89 MET A O 1
ATOM 722 N N . GLY A 1 90 ? 14.877 -2.812 -9.303 1.00 91.12 90 GLY A N 1
ATOM 723 C CA . GLY A 1 90 ? 16.319 -3.041 -9.411 1.00 91.12 90 GLY A CA 1
ATOM 724 C C . GLY A 1 90 ? 16.722 -3.789 -10.684 1.00 91.12 90 GLY A C 1
ATOM 725 O O . GLY A 1 90 ? 17.718 -3.430 -11.312 1.00 91.12 90 GLY A O 1
ATOM 726 N N . TYR A 1 91 ? 15.949 -4.797 -11.099 1.00 91.00 91 TYR A N 1
ATOM 727 C CA . TYR A 1 91 ? 16.189 -5.503 -12.360 1.00 91.00 91 TYR A CA 1
ATOM 728 C C . TYR A 1 91 ? 15.989 -4.596 -13.571 1.00 91.00 91 TYR A C 1
ATOM 730 O O . TYR A 1 91 ? 16.850 -4.562 -14.446 1.00 91.00 91 TYR A O 1
ATOM 738 N N . PHE A 1 92 ? 14.914 -3.808 -13.582 1.00 89.38 92 PHE A N 1
ATOM 739 C CA . PHE A 1 92 ? 14.652 -2.837 -14.638 1.00 89.38 92 PHE A CA 1
ATOM 740 C C . PHE A 1 92 ? 15.780 -1.801 -14.757 1.00 89.38 92 PHE A C 1
ATOM 742 O O . PHE A 1 92 ? 16.271 -1.546 -15.855 1.00 89.38 92 PHE A O 1
ATOM 749 N N . SER A 1 93 ? 16.261 -1.250 -13.638 1.00 86.12 93 SER A N 1
ATOM 750 C CA . SER A 1 93 ? 17.391 -0.312 -13.643 1.00 86.12 93 SER A CA 1
ATOM 751 C C . SER A 1 93 ? 18.680 -0.949 -14.167 1.00 86.12 93 SER A C 1
ATOM 753 O O . SER A 1 93 ? 19.426 -0.304 -14.896 1.00 86.12 93 SER A O 1
ATOM 755 N N . ARG A 1 94 ? 18.962 -2.213 -13.829 1.00 84.38 94 ARG A N 1
ATOM 756 C CA . ARG A 1 94 ? 20.148 -2.925 -14.337 1.00 84.38 94 ARG A CA 1
ATOM 757 C C . ARG A 1 94 ? 20.050 -3.212 -15.832 1.00 84.38 94 ARG A C 1
ATOM 759 O O . ARG A 1 94 ? 21.032 -3.014 -16.535 1.00 84.38 94 ARG A O 1
ATOM 766 N N . ALA A 1 95 ? 18.878 -3.631 -16.307 1.00 78.56 95 ALA A N 1
ATOM 767 C CA . ALA A 1 95 ? 18.637 -3.880 -17.724 1.00 78.56 95 ALA A CA 1
ATOM 768 C C . ALA A 1 95 ? 18.824 -2.604 -18.564 1.00 78.56 95 ALA A C 1
ATOM 770 O O . ALA A 1 95 ? 19.515 -2.644 -19.576 1.00 78.56 95 ALA A O 1
ATOM 771 N N . ASN A 1 96 ? 18.305 -1.461 -18.100 1.00 71.50 96 ASN A N 1
ATOM 772 C CA . ASN A 1 96 ? 18.472 -0.179 -18.797 1.00 71.50 96 ASN A CA 1
ATOM 773 C C . ASN A 1 96 ? 19.916 0.351 -18.776 1.00 71.50 96 ASN A C 1
ATOM 775 O O . ASN A 1 96 ? 20.337 1.010 -19.718 1.00 71.50 96 ASN A O 1
ATOM 779 N N . ASN A 1 97 ? 20.697 0.054 -17.733 1.00 63.72 97 ASN A N 1
ATOM 780 C CA . ASN A 1 97 ? 22.126 0.390 -17.722 1.00 63.72 97 ASN A CA 1
ATOM 781 C C . ASN A 1 97 ? 22.951 -0.523 -18.649 1.00 63.72 97 ASN A C 1
ATOM 783 O O . ASN A 1 97 ? 24.041 -0.148 -19.073 1.00 63.72 97 ASN A O 1
ATOM 787 N N . LEU A 1 98 ? 22.450 -1.721 -18.970 1.00 57.81 98 LEU A N 1
ATOM 788 C CA . LEU A 1 98 ? 23.116 -2.644 -19.888 1.00 57.81 98 LEU A CA 1
ATOM 789 C C . LEU A 1 98 ? 22.892 -2.253 -21.356 1.00 57.81 98 LEU A C 1
ATOM 791 O O . LEU A 1 98 ? 23.803 -2.414 -22.164 1.00 57.81 98 LEU A O 1
ATOM 795 N N . SER A 1 99 ? 21.731 -1.683 -21.701 1.00 55.06 99 SER A N 1
ATOM 796 C CA . SER A 1 99 ? 21.487 -1.145 -23.049 1.00 55.06 99 SER A CA 1
ATOM 797 C C . SER A 1 99 ? 22.416 0.023 -23.394 1.00 55.06 99 SER A C 1
ATOM 799 O O . SER A 1 99 ? 22.902 0.084 -24.516 1.00 55.06 99 SER A O 1
ATOM 801 N N . THR A 1 100 ? 22.777 0.873 -22.425 1.00 55.03 100 THR A N 1
ATOM 802 C CA . THR A 1 100 ? 23.756 1.958 -22.641 1.00 55.03 100 THR A CA 1
ATOM 803 C C . THR A 1 100 ? 25.176 1.429 -22.880 1.00 55.03 100 THR A C 1
ATOM 805 O O . THR A 1 100 ? 25.974 2.068 -23.555 1.00 55.03 100 THR A O 1
ATOM 808 N N . LEU A 1 101 ? 25.509 0.239 -22.363 1.00 54.06 101 LEU A N 1
ATOM 809 C CA . LEU A 1 101 ? 26.800 -0.410 -22.620 1.00 54.06 101 LEU A CA 1
ATOM 810 C C . LEU A 1 101 ? 26.875 -1.071 -24.002 1.00 54.06 101 LEU A C 1
ATOM 812 O O . LEU A 1 101 ? 27.976 -1.199 -24.531 1.00 54.06 101 LEU A O 1
ATOM 816 N N . HIS A 1 102 ? 25.750 -1.491 -24.593 1.00 54.62 102 HIS A N 1
ATOM 817 C CA . HIS A 1 102 ? 25.743 -2.000 -25.969 1.00 54.62 102 HIS A CA 1
ATOM 818 C C . HIS A 1 102 ? 25.966 -0.889 -26.998 1.00 54.62 102 HIS A C 1
ATOM 820 O O . HIS A 1 102 ? 26.752 -1.102 -27.913 1.00 54.62 102 HIS A O 1
ATOM 826 N N . GLU A 1 103 ? 25.408 0.306 -26.792 1.00 52.59 103 GLU A N 1
ATOM 827 C CA . GLU A 1 103 ? 25.685 1.462 -27.663 1.00 52.59 103 GLU A CA 1
ATOM 828 C C . GLU A 1 103 ? 27.177 1.854 -27.627 1.00 52.59 103 GLU A C 1
ATOM 830 O O . GLU A 1 103 ? 27.787 2.085 -28.665 1.00 52.59 103 GLU A O 1
ATOM 835 N N . ILE A 1 104 ? 27.822 1.801 -26.453 1.00 56.81 104 ILE A N 1
ATOM 836 C CA . ILE A 1 104 ? 29.275 2.037 -26.320 1.00 56.81 104 ILE A CA 1
ATOM 837 C C . ILE A 1 104 ? 30.104 0.898 -26.949 1.00 56.81 104 ILE A C 1
ATOM 839 O O . ILE A 1 104 ? 31.232 1.111 -27.400 1.00 56.81 104 ILE A O 1
ATOM 843 N N . ARG A 1 105 ? 29.579 -0.334 -26.962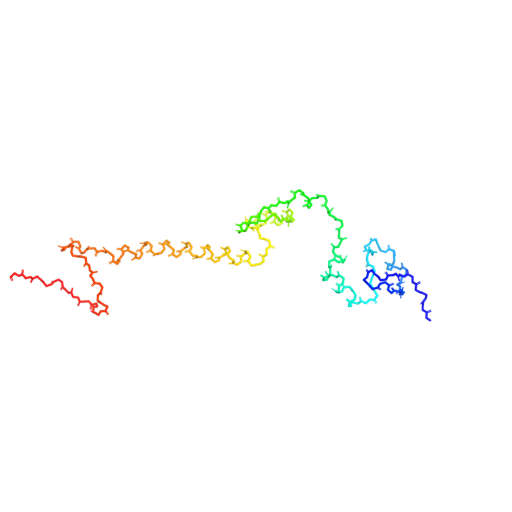 1.00 53.78 105 ARG A N 1
ATOM 844 C CA . ARG A 1 105 ? 30.275 -1.500 -27.517 1.00 53.78 105 ARG A CA 1
ATOM 845 C C . ARG A 1 105 ? 30.324 -1.451 -29.043 1.00 53.78 105 ARG A C 1
ATOM 847 O O . ARG A 1 105 ? 31.360 -1.822 -29.587 1.00 53.78 105 ARG A O 1
ATOM 854 N N . ASP A 1 106 ? 29.276 -0.971 -29.703 1.00 54.34 106 ASP A N 1
ATOM 855 C CA . ASP A 1 106 ? 29.268 -0.821 -31.162 1.00 54.34 106 ASP A CA 1
ATOM 856 C C . ASP A 1 106 ? 30.250 0.284 -31.616 1.00 54.34 106 ASP A C 1
ATOM 858 O O . ASP A 1 106 ? 31.066 0.035 -32.506 1.00 54.34 106 ASP A O 1
ATOM 862 N N . ASP A 1 107 ? 30.323 1.415 -30.899 1.00 52.16 107 ASP A N 1
ATOM 863 C CA . ASP A 1 107 ? 31.306 2.490 -31.155 1.00 52.16 107 ASP A CA 1
ATOM 864 C C . ASP A 1 107 ? 32.773 2.059 -30.912 1.00 52.16 107 ASP A C 1
ATOM 866 O O . ASP A 1 107 ? 33.696 2.466 -31.625 1.00 52.16 107 ASP A O 1
ATOM 870 N N . LEU A 1 108 ? 33.030 1.210 -29.906 1.00 53.78 108 LEU A N 1
ATOM 871 C CA . LEU A 1 108 ? 34.375 0.674 -29.631 1.00 53.78 108 LEU A CA 1
ATOM 872 C C . LEU A 1 108 ? 34.801 -0.410 -30.635 1.00 53.78 108 LEU A C 1
ATOM 874 O O . LEU A 1 108 ? 35.999 -0.573 -30.883 1.00 53.78 108 LEU A O 1
ATOM 878 N N . ILE A 1 109 ? 33.854 -1.147 -31.223 1.00 55.19 109 ILE A N 1
ATOM 879 C CA . ILE A 1 109 ? 34.138 -2.160 -32.250 1.00 55.19 109 ILE A CA 1
ATOM 880 C C . ILE A 1 109 ? 34.611 -1.499 -33.558 1.00 55.19 109 ILE A C 1
ATOM 882 O O . ILE A 1 109 ? 35.504 -2.046 -34.214 1.00 55.19 109 ILE A O 1
ATOM 886 N N . GLU A 1 110 ? 34.118 -0.305 -33.906 1.00 51.59 110 GLU A N 1
ATOM 887 C CA . GLU A 1 110 ? 34.594 0.441 -35.084 1.00 51.59 110 GLU A CA 1
ATOM 888 C C . GLU A 1 110 ? 36.047 0.928 -34.948 1.00 51.59 110 GLU A C 1
ATOM 890 O O . GLU A 1 110 ? 36.804 0.905 -35.921 1.00 51.59 110 GLU A O 1
ATOM 895 N N . GLN A 1 111 ? 36.493 1.290 -33.741 1.00 51.50 111 GLN A N 1
ATOM 896 C CA . GLN A 1 111 ? 37.874 1.744 -33.515 1.00 51.50 111 GLN A CA 1
ATOM 897 C C . GLN A 1 111 ? 38.898 0.600 -33.488 1.00 51.50 111 GLN A C 1
ATOM 899 O O . GLN A 1 111 ? 40.071 0.814 -33.800 1.00 51.50 111 GLN A O 1
ATOM 904 N N . VAL A 1 112 ? 38.474 -0.618 -33.135 1.00 53.81 112 VAL A N 1
ATOM 905 C CA . VAL A 1 112 ? 39.348 -1.805 -33.097 1.00 53.81 112 VAL A CA 1
ATOM 906 C C . VAL A 1 112 ? 39.438 -2.492 -34.467 1.00 53.81 112 VAL A C 1
ATOM 908 O O . VAL A 1 112 ? 40.470 -3.080 -34.786 1.00 53.81 112 VAL A O 1
ATOM 911 N N . ASN A 1 113 ? 38.414 -2.360 -35.316 1.00 55.00 113 ASN A N 1
ATOM 912 C CA . ASN A 1 113 ? 38.375 -2.964 -36.654 1.00 55.00 113 ASN A CA 1
ATOM 913 C C . ASN A 1 113 ? 38.761 -2.005 -37.792 1.00 55.00 113 ASN A C 1
ATOM 915 O O . ASN A 1 113 ? 38.570 -2.329 -38.965 1.00 55.00 113 ASN A O 1
ATOM 919 N N . GLY A 1 114 ? 39.336 -0.844 -37.471 1.00 53.94 114 GLY A N 1
ATOM 920 C CA . GLY A 1 114 ? 39.850 0.091 -38.464 1.00 53.94 114 GLY A CA 1
ATOM 921 C C . GLY A 1 114 ? 40.988 -0.525 -39.281 1.00 53.94 114 GLY A C 1
ATOM 922 O O . GLY A 1 114 ? 42.135 -0.599 -38.835 1.00 53.94 114 GLY A O 1
ATOM 923 N N . THR A 1 115 ? 40.695 -0.946 -40.511 1.00 55.09 115 THR A N 1
ATOM 924 C CA . THR A 1 115 ? 41.724 -1.178 -41.528 1.00 55.09 115 THR A CA 1
ATOM 925 C C . THR A 1 115 ? 42.471 0.128 -41.766 1.00 55.09 115 THR A C 1
ATOM 927 O O . THR A 1 115 ? 41.852 1.171 -41.984 1.00 55.09 115 THR A O 1
ATOM 930 N N . CYS A 1 116 ? 43.802 0.088 -41.742 1.00 49.41 116 CYS A N 1
ATOM 931 C CA . CYS A 1 116 ? 44.615 1.258 -42.061 1.00 49.41 116 CYS A CA 1
ATOM 932 C C . CYS A 1 116 ? 44.241 1.779 -43.460 1.00 49.41 116 CYS A C 1
ATOM 934 O O . CYS A 1 116 ? 44.443 1.065 -44.437 1.00 49.41 116 CYS A O 1
ATOM 936 N N . GLN A 1 117 ? 43.734 3.009 -43.590 1.00 52.91 117 GLN A N 1
ATOM 937 C CA . GLN A 1 117 ? 43.286 3.551 -44.888 1.00 52.91 117 GLN A CA 1
ATOM 938 C C . GLN A 1 117 ? 44.419 3.784 -45.904 1.00 52.91 117 GLN A C 1
ATOM 940 O O . GLN A 1 117 ? 44.162 4.140 -47.047 1.00 52.91 117 GLN A O 1
ATOM 945 N N . ILE A 1 118 ? 45.670 3.558 -45.495 1.00 52.69 118 ILE A N 1
ATOM 946 C CA . ILE A 1 118 ? 46.857 3.668 -46.347 1.00 52.69 118 ILE A CA 1
ATOM 947 C C . ILE A 1 118 ? 47.282 2.294 -46.890 1.00 52.69 118 ILE A C 1
ATOM 949 O O . ILE A 1 118 ? 47.763 2.212 -48.014 1.00 52.69 118 ILE A O 1
ATOM 953 N N . CYS A 1 119 ? 47.113 1.208 -46.123 1.00 54.97 119 CYS A N 1
ATOM 954 C CA . CYS A 1 119 ? 47.606 -0.125 -46.510 1.00 54.97 119 CYS A CA 1
ATOM 955 C C . CYS A 1 119 ? 46.572 -1.261 -46.433 1.00 54.97 119 CYS A C 1
ATOM 957 O O . CYS A 1 119 ? 46.892 -2.402 -46.750 1.00 54.97 119 CYS A O 1
ATOM 959 N N . THR A 1 120 ? 45.330 -0.980 -46.032 1.00 54.31 120 THR A N 1
ATOM 960 C CA . THR A 1 120 ? 44.179 -1.908 -45.946 1.00 54.31 120 THR A CA 1
ATOM 961 C C . THR A 1 120 ? 44.369 -3.175 -45.099 1.00 54.31 120 THR A C 1
ATOM 963 O O . THR A 1 120 ? 43.497 -4.036 -45.076 1.00 54.31 120 THR A O 1
ATOM 966 N N . ALA A 1 121 ? 45.461 -3.299 -44.340 1.00 55.34 121 ALA A N 1
ATOM 967 C CA . ALA A 1 121 ? 45.667 -4.432 -43.443 1.00 55.34 121 ALA A CA 1
ATOM 968 C C . ALA A 1 121 ? 44.789 -4.319 -42.180 1.00 55.34 121 ALA A C 1
ATOM 970 O O . ALA A 1 121 ? 44.736 -3.260 -41.543 1.00 55.34 121 ALA A O 1
ATOM 971 N N . SER A 1 122 ? 44.128 -5.417 -41.793 1.00 54.09 122 SER A N 1
ATOM 972 C CA . SER A 1 122 ? 43.436 -5.533 -40.504 1.00 54.09 122 SER A CA 1
ATOM 973 C C . SER A 1 122 ? 44.463 -5.631 -39.376 1.00 54.09 122 SER A C 1
ATOM 975 O O . SER A 1 122 ? 45.277 -6.556 -39.343 1.00 54.09 122 SER A O 1
ATOM 977 N N . GLN A 1 123 ? 44.440 -4.671 -38.453 1.00 54.44 123 GLN A N 1
ATOM 978 C CA . GLN A 1 123 ? 45.339 -4.645 -37.302 1.00 54.44 123 GLN A CA 1
ATOM 979 C C . GLN A 1 123 ? 45.023 -5.836 -36.385 1.00 54.44 123 GLN A C 1
ATOM 981 O O . GLN A 1 123 ? 44.005 -5.848 -35.698 1.00 54.44 123 GLN A O 1
ATOM 986 N N . LYS A 1 124 ? 45.886 -6.858 -36.353 1.00 45.38 124 LYS A N 1
ATOM 987 C CA . LYS A 1 124 ? 45.858 -7.832 -35.256 1.00 45.38 124 LYS A CA 1
ATOM 988 C C . LYS A 1 124 ? 46.485 -7.160 -34.043 1.00 45.38 124 LYS A C 1
ATOM 990 O O . LYS A 1 124 ? 47.655 -6.796 -34.070 1.00 45.38 124 LYS A O 1
ATOM 995 N N . SER A 1 125 ? 45.676 -6.971 -33.010 1.00 50.84 125 SER A N 1
ATOM 996 C CA . SER A 1 125 ? 46.049 -6.366 -31.737 1.00 50.84 125 SER A CA 1
ATOM 997 C C . SER A 1 125 ? 47.296 -7.026 -31.134 1.00 50.84 125 SER A C 1
ATOM 999 O O . SER A 1 125 ? 47.211 -8.145 -30.627 1.00 50.84 125 SER A O 1
ATOM 1001 N N . ASP A 1 126 ? 48.428 -6.323 -31.124 1.00 45.09 126 ASP A N 1
ATOM 1002 C CA . ASP A 1 126 ? 49.521 -6.604 -30.194 1.00 45.09 126 ASP A CA 1
ATOM 1003 C C . ASP A 1 126 ? 49.712 -5.379 -29.292 1.00 45.09 126 ASP A C 1
ATOM 1005 O O . ASP A 1 126 ? 50.037 -4.278 -29.736 1.00 45.09 126 ASP A O 1
ATOM 1009 N N . ASN A 1 127 ? 49.419 -5.556 -28.004 1.00 50.88 127 ASN A N 1
ATOM 1010 C CA . ASN A 1 127 ? 49.316 -4.499 -26.998 1.00 50.88 127 ASN A CA 1
ATOM 1011 C C . ASN A 1 127 ? 50.694 -4.029 -26.489 1.00 50.88 127 ASN A C 1
ATOM 1013 O O . ASN A 1 127 ? 50.897 -3.820 -25.289 1.00 50.88 127 ASN A O 1
ATOM 1017 N N . ARG A 1 128 ? 51.680 -3.881 -27.381 1.00 44.84 128 ARG A N 1
ATOM 1018 C CA . ARG A 1 128 ? 52.973 -3.265 -27.060 1.00 44.84 128 ARG A CA 1
ATOM 1019 C C . ARG A 1 128 ? 53.411 -2.333 -28.181 1.00 44.84 128 ARG A C 1
ATOM 1021 O O . ARG A 1 128 ? 53.728 -2.771 -29.276 1.00 44.84 128 ARG A O 1
ATOM 1028 N N . ARG A 1 129 ? 53.581 -1.066 -27.790 1.00 43.22 129 ARG A N 1
ATOM 1029 C CA . ARG A 1 129 ? 54.145 0.079 -28.531 1.00 43.22 129 ARG A CA 1
ATOM 1030 C C . ARG A 1 129 ? 53.121 0.893 -29.326 1.00 43.22 129 ARG A C 1
ATOM 1032 O O . ARG A 1 129 ? 52.928 0.727 -30.522 1.00 43.22 129 ARG A O 1
ATOM 1039 N N . ARG A 1 130 ? 52.596 1.928 -28.656 1.00 48.25 130 ARG A N 1
ATOM 1040 C CA . ARG A 1 130 ? 52.381 3.221 -29.323 1.00 48.25 130 ARG A CA 1
ATOM 1041 C C . ARG A 1 130 ? 53.697 3.613 -30.004 1.00 48.25 130 ARG A C 1
ATOM 1043 O O . ARG A 1 130 ? 54.754 3.531 -29.384 1.00 48.25 130 ARG A O 1
ATOM 1050 N N . THR A 1 131 ? 53.601 4.088 -31.239 1.00 51.19 131 THR A N 1
ATOM 1051 C CA . THR A 1 131 ? 54.693 4.468 -32.152 1.00 51.19 131 THR A CA 1
ATOM 1052 C C . THR A 1 131 ? 55.287 3.318 -32.975 1.00 51.19 131 THR A C 1
ATOM 1054 O O . THR A 1 131 ? 56.304 2.717 -32.654 1.00 51.19 131 THR A O 1
ATOM 1057 N N . SER A 1 132 ? 54.696 3.088 -34.143 1.00 43.50 132 SER A N 1
ATOM 1058 C CA . SER A 1 132 ? 55.459 2.632 -35.300 1.00 43.50 132 SER A CA 1
ATOM 1059 C C . SER A 1 132 ? 55.026 3.459 -36.503 1.00 43.50 132 SER A C 1
ATOM 1061 O O . SER A 1 132 ? 53.931 3.288 -37.036 1.00 43.50 132 SER A O 1
ATOM 1063 N N . ARG A 1 133 ? 55.894 4.408 -36.878 1.00 44.03 133 ARG A N 1
ATOM 1064 C CA . ARG A 1 133 ? 55.927 5.036 -38.204 1.00 44.03 133 ARG A CA 1
ATOM 1065 C C . ARG A 1 133 ? 55.725 3.951 -39.262 1.00 44.03 133 ARG A C 1
ATOM 1067 O O . ARG A 1 133 ? 56.371 2.909 -39.183 1.00 44.03 133 ARG A O 1
ATOM 1074 N N . CYS A 1 134 ? 54.880 4.221 -40.254 1.00 41.09 134 CYS A N 1
ATOM 1075 C CA . CYS A 1 134 ? 54.878 3.457 -41.495 1.00 41.09 134 CYS A CA 1
A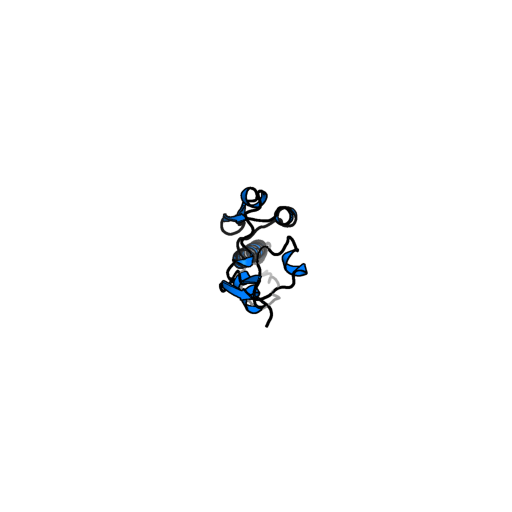TOM 1076 C C . CYS A 1 134 ? 56.303 3.505 -42.067 1.00 41.09 134 CYS A C 1
ATOM 1078 O O . CYS A 1 134 ? 56.788 4.577 -42.422 1.00 41.09 134 CYS A O 1
ATOM 1080 N N . ALA A 1 135 ? 57.000 2.371 -42.058 1.00 43.44 135 ALA A N 1
ATOM 1081 C CA . ALA A 1 135 ? 58.300 2.242 -42.692 1.00 43.44 135 ALA A CA 1
ATOM 1082 C C . ALA A 1 135 ? 58.066 2.111 -44.199 1.00 43.44 135 ALA A C 1
ATOM 1084 O O . ALA A 1 135 ? 57.638 1.063 -44.679 1.00 43.44 135 ALA A O 1
ATOM 1085 N N . SER A 1 136 ? 58.290 3.204 -44.920 1.00 37.66 136 SER A N 1
ATOM 1086 C CA . SER A 1 136 ? 58.340 3.237 -46.377 1.00 37.66 136 SER A CA 1
ATOM 1087 C C . SER A 1 136 ? 59.537 2.407 -46.843 1.00 37.66 136 SER A C 1
ATOM 1089 O O . SER A 1 136 ? 60.671 2.741 -46.509 1.00 37.66 136 SER A O 1
ATOM 1091 N N . TRP A 1 137 ? 59.293 1.329 -47.584 1.00 35.81 137 TRP A N 1
ATOM 1092 C CA . TRP A 1 137 ? 60.337 0.654 -48.353 1.00 35.81 137 TRP A CA 1
ATOM 1093 C C . TRP A 1 137 ? 60.338 1.246 -49.761 1.00 35.81 137 TRP A C 1
ATOM 1095 O O . TRP A 1 137 ? 59.334 1.158 -50.468 1.00 35.81 137 TRP A O 1
ATOM 1105 N N . GLY A 1 138 ? 61.455 1.871 -50.120 1.00 34.75 138 GLY A N 1
ATOM 1106 C CA . GLY A 1 138 ? 61.830 2.319 -51.455 1.00 34.75 138 GLY A CA 1
ATOM 1107 C C . GLY A 1 138 ? 63.344 2.302 -51.534 1.00 34.75 138 GLY A C 1
ATOM 1108 O O . GLY A 1 138 ? 63.954 2.859 -50.593 1.00 34.75 138 GLY A O 1
#

Radius of gyration: 32.75 Å; Cα contacts (8 Å, |Δi|>4): 116; chains: 1; bounding box: 78×22×90 Å

Nearest PDB structures (foldseek):
  5edv-assembly3_B  TM=2.499E-01  e=1.871E+00  Homo sapiens

Solvent-accessible surface area (backbone atoms only — not comparable to full-atom values): 8755 Å² total; per-residue (Å²): 134,79,73,64,77,43,58,16,71,63,80,60,49,73,32,69,69,57,72,76,59,70,68,41,90,80,61,83,69,46,57,81,43,71,65,43,45,53,50,22,48,74,72,42,62,71,61,68,61,74,81,53,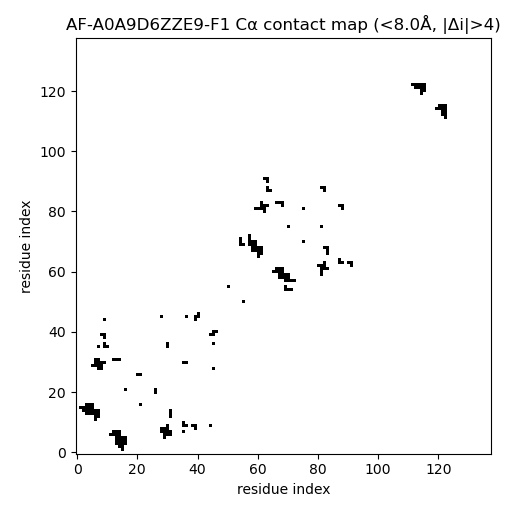78,65,50,76,73,35,59,43,58,15,77,68,80,56,52,78,35,75,48,55,72,66,56,59,72,77,39,99,74,49,61,82,41,74,63,43,45,53,51,46,55,52,54,59,57,48,56,58,50,50,61,53,47,56,60,51,49,56,71,63,65,52,43,42,94,88,74,66,51,73,64,76,89,67,100,72,71,89,82,74,76,85,79,82,87,129

Foldseek 3Di:
DDDFDDAALQPRDTHDDDPVVVPDPPPPGDHPDPVSVVVCVVVCVVVPDPPDPVQVVQWDAAPQPGDTDGDDPVCVVPDPGDHPDPVSVVVVVVVVVVVVVVVVVVVVVCVQQDQDPVHRDGDDDDPDDDDDDPDDDD

pLDDT: mean 73.14, std 18.05, range [34.75, 94.19]